Protein AF-A0A365NNE7-F1 (afdb_monomer_lite)

Radius of gyration: 23.98 Å; chains: 1; bounding box: 57×59×59 Å

Sequence (165 aa):
MRVREDKRQLPFGGIQVIVTGDFCQLAPVKPFQFCYVCGAPTKCNKSDGLHTCIKSREHGTWADEDKWAFRSNAWVEANFACFNLTDIHRQNDPTFIKILQKCRLGIPFTENDIDLLMNHDCEVENAPQLLCTREEVDPINHAKFQEITEYEPKRYTVLDGFKWN

Secondary structure (DSSP, 8-state):
--PPP-GGGSGGGG--------TTSPPPSSTTSB-TTT-PBEEE-TTT--EEESS-TTS--B-GGGGSGGGSHHHHHHTPPP-------S---HHHHHHHHHHHHTPPPPHHHHHHHHSS----TTPPP--S-HHHHHHHHHHHHHH--SS--------------

InterPro domains:
  IPR027417 P-loop containing nucleoside triphosphate hydrolase [SSF52540] (9-152)
  IPR051055 PIF1 DNA helicase [PTHR47642] (3-150)

pLDDT: mean 90.07, std 8.8, range [40.06, 97.56]

Organism: Gibberella intermedia (NCBI:txid948311)

Foldseek 3Di:
DDDPPQQVPAQVSPDDDDDDDAPLDDFDDPAQCAFPPPRAGWDADPVQRWTAHPPDNVTDTDHPVCRDPCNDPSNVRSVDDDDDDDDDDPDDDPLVVVLVVCSSVVNDDDPVSVCCVPPDDDDCVVNDDDDDDPVVVVVVVVVVVVVPPVDDDDDDDDDPDDDDD

Structure (mmCIF, N/CA/C/O backbone):
data_AF-A0A365NNE7-F1
#
_entry.id   AF-A0A365NNE7-F1
#
loop_
_atom_site.group_PDB
_atom_site.id
_atom_site.type_symbol
_atom_site.label_atom_id
_atom_site.label_alt_id
_atom_site.label_comp_id
_atom_site.label_asym_id
_atom_site.label_entity_id
_atom_site.label_seq_id
_atom_site.pdbx_PDB_ins_code
_atom_site.Cartn_x
_atom_site.Cartn_y
_atom_site.Cartn_z
_atom_site.occupancy
_atom_site.B_iso_or_equiv
_atom_site.auth_seq_id
_atom_site.auth_comp_id
_atom_site.auth_asym_id
_atom_site.auth_atom_id
_atom_site.pdbx_PDB_model_num
ATOM 1 N N . MET A 1 1 ? 11.852 -40.094 -22.225 1.00 40.06 1 MET A N 1
ATOM 2 C CA . MET A 1 1 ? 12.531 -39.004 -21.491 1.00 40.06 1 MET A CA 1
ATOM 3 C C . MET A 1 1 ? 11.894 -37.692 -21.938 1.00 40.06 1 MET A C 1
ATOM 5 O O . MET A 1 1 ? 12.115 -37.294 -23.071 1.00 40.06 1 MET A O 1
ATOM 9 N N . ARG A 1 2 ? 10.993 -37.089 -21.146 1.00 47.25 2 ARG A N 1
ATOM 10 C CA . ARG A 1 2 ? 10.421 -35.775 -21.493 1.00 47.25 2 ARG A CA 1
ATOM 11 C C . ARG A 1 2 ? 11.473 -34.722 -21.156 1.00 47.25 2 ARG A C 1
ATOM 13 O O . ARG A 1 2 ? 11.741 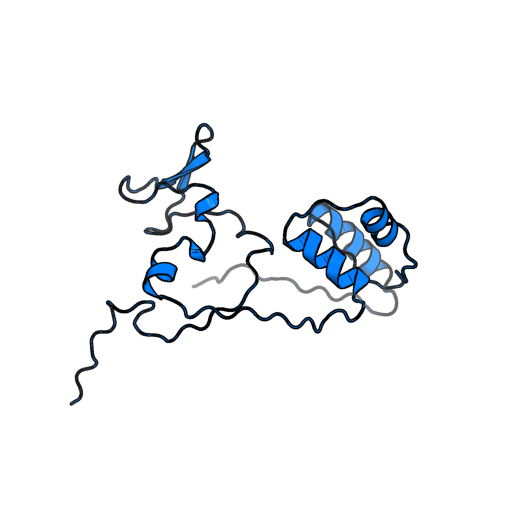-34.494 -19.979 1.00 47.25 2 ARG A O 1
ATOM 20 N N . VAL A 1 3 ? 12.102 -34.148 -22.177 1.00 53.56 3 VAL A N 1
ATOM 21 C CA . VAL A 1 3 ? 12.914 -32.936 -22.024 1.00 53.56 3 VAL A CA 1
ATOM 22 C C . VAL A 1 3 ? 11.985 -31.878 -21.429 1.00 53.56 3 VAL A C 1
ATOM 24 O O . VAL A 1 3 ? 10.912 -31.635 -21.977 1.00 53.56 3 VAL A O 1
ATOM 27 N N . ARG A 1 4 ? 12.323 -31.334 -20.254 1.00 59.62 4 ARG A N 1
ATOM 28 C CA . ARG A 1 4 ? 11.569 -30.215 -19.676 1.00 59.62 4 ARG A CA 1
ATOM 29 C C . ARG A 1 4 ? 11.655 -29.060 -20.671 1.00 59.62 4 ARG A C 1
ATOM 31 O O . ARG A 1 4 ? 12.763 -28.650 -21.003 1.00 59.62 4 ARG A O 1
ATOM 38 N N . GLU A 1 5 ? 10.513 -28.577 -21.150 1.00 67.81 5 GLU A N 1
ATOM 39 C CA . GLU A 1 5 ? 10.461 -27.353 -21.951 1.00 67.81 5 GLU A CA 1
ATOM 40 C C . GLU A 1 5 ? 11.151 -26.220 -21.188 1.00 67.81 5 GLU A C 1
ATOM 42 O O . GLU A 1 5 ? 10.931 -26.043 -19.984 1.00 67.81 5 GLU A O 1
ATOM 47 N N . ASP A 1 6 ? 12.020 -25.483 -21.878 1.00 77.62 6 ASP A N 1
ATOM 48 C CA . ASP A 1 6 ? 12.730 -24.353 -21.297 1.00 77.62 6 ASP A CA 1
ATOM 49 C C . ASP A 1 6 ? 11.763 -23.179 -21.119 1.00 77.62 6 ASP A C 1
ATOM 51 O O . ASP A 1 6 ? 11.470 -22.432 -22.049 1.00 77.62 6 ASP A O 1
ATOM 55 N N . LYS A 1 7 ? 11.243 -23.038 -19.901 1.00 83.00 7 LYS A N 1
ATOM 56 C CA . LYS A 1 7 ? 10.297 -21.981 -19.532 1.00 83.00 7 LYS A CA 1
ATOM 57 C C . LYS A 1 7 ? 10.978 -20.691 -19.076 1.00 83.00 7 LYS A C 1
ATOM 59 O O . LYS A 1 7 ? 10.288 -19.796 -18.603 1.00 83.00 7 LYS A O 1
ATOM 64 N N . ARG A 1 8 ? 12.308 -20.560 -19.213 1.00 80.69 8 ARG A N 1
ATOM 65 C CA . ARG A 1 8 ? 13.048 -19.357 -18.778 1.00 80.69 8 ARG A CA 1
ATOM 66 C C . ARG A 1 8 ? 12.592 -18.073 -19.469 1.00 80.69 8 ARG A C 1
ATOM 68 O O . ARG A 1 8 ? 12.754 -17.008 -18.894 1.00 80.69 8 ARG A O 1
ATOM 75 N N . GLN A 1 9 ? 12.037 -18.190 -20.673 1.00 85.06 9 GLN A N 1
ATOM 76 C CA . GLN A 1 9 ? 11.515 -17.060 -21.448 1.00 85.06 9 GLN A CA 1
ATOM 77 C C . GLN A 1 9 ? 10.052 -16.727 -21.125 1.00 85.06 9 GLN A C 1
ATOM 79 O O . GLN A 1 9 ? 9.533 -15.729 -21.609 1.00 85.06 9 GLN A O 1
ATOM 84 N N . LEU A 1 10 ? 9.363 -17.571 -20.349 1.00 88.94 10 LEU A N 1
ATOM 85 C CA . LEU A 1 10 ? 7.998 -17.288 -19.921 1.00 88.94 10 LEU A CA 1
ATOM 86 C C . LEU A 1 10 ? 8.022 -16.347 -18.708 1.00 88.94 10 LEU A C 1
ATOM 88 O O . LEU A 1 10 ? 8.914 -16.481 -17.860 1.00 88.94 10 LEU A O 1
ATOM 92 N N . PRO A 1 11 ? 7.022 -15.458 -18.563 1.00 88.94 11 PRO A N 1
ATOM 93 C CA . PRO A 1 11 ? 6.899 -14.612 -17.382 1.00 88.94 11 PRO A CA 1
ATOM 94 C C . PRO A 1 11 ? 6.912 -15.477 -16.117 1.00 88.94 11 PRO A C 1
ATOM 96 O O . PRO A 1 11 ? 6.324 -16.563 -16.077 1.00 88.94 11 PRO A O 1
ATOM 99 N N . PHE A 1 12 ? 7.647 -15.022 -15.100 1.00 91.00 12 PHE A N 1
ATOM 100 C CA . PHE A 1 12 ? 7.851 -15.752 -13.841 1.00 91.00 12 PHE A CA 1
ATOM 101 C C . PHE A 1 12 ? 8.344 -17.205 -14.021 1.00 91.00 12 PHE A C 1
ATOM 103 O O . PHE A 1 12 ? 8.039 -18.077 -13.209 1.00 91.00 12 PHE A O 1
ATOM 110 N N . GLY A 1 13 ? 9.081 -17.507 -15.097 1.00 91.75 13 GLY A N 1
ATOM 111 C CA . GLY A 1 13 ? 9.572 -18.860 -15.379 1.00 91.75 13 GLY A CA 1
ATOM 112 C C . GLY A 1 13 ? 8.458 -19.870 -15.682 1.00 91.75 13 GLY A C 1
ATOM 113 O O . GLY A 1 13 ? 8.641 -21.075 -15.491 1.00 91.75 13 GLY A O 1
ATOM 114 N N . GLY A 1 14 ? 7.287 -19.391 -16.112 1.00 90.31 14 GLY A N 1
ATOM 115 C CA . GLY A 1 14 ? 6.112 -20.213 -16.395 1.00 90.31 14 GLY A CA 1
ATOM 116 C C . GLY A 1 14 ? 5.332 -20.650 -15.153 1.00 90.31 14 GLY A C 1
ATOM 117 O O . GLY A 1 14 ? 4.542 -21.593 -15.241 1.00 90.31 14 GLY A O 1
ATOM 118 N N . ILE A 1 15 ? 5.560 -20.001 -14.007 1.00 92.81 15 ILE A N 1
ATOM 119 C CA . ILE A 1 15 ? 4.740 -20.162 -12.804 1.00 92.81 15 ILE A CA 1
ATOM 120 C C . ILE A 1 15 ? 3.418 -19.421 -13.011 1.00 92.81 15 ILE A C 1
ATOM 122 O O . ILE A 1 15 ? 3.399 -18.276 -13.457 1.00 92.81 15 ILE A O 1
ATOM 126 N N . GLN A 1 16 ? 2.306 -20.063 -12.657 1.00 94.06 16 GLN A N 1
ATOM 127 C CA . GLN A 1 16 ? 1.021 -19.379 -12.598 1.00 94.06 16 GLN A CA 1
ATOM 128 C C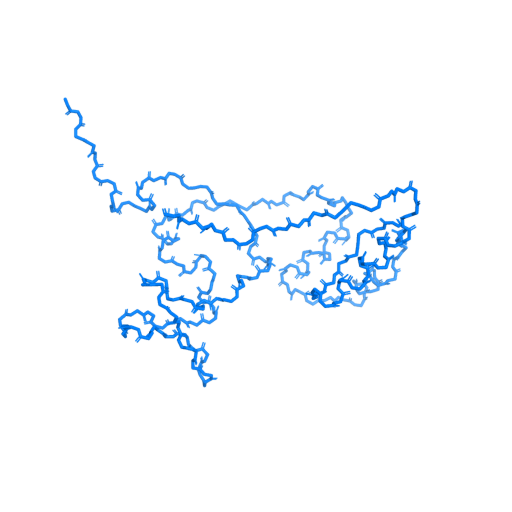 . GLN A 1 16 ? 1.008 -18.436 -11.393 1.00 94.06 16 GLN A C 1
ATOM 130 O O . GLN A 1 16 ? 1.146 -18.876 -10.252 1.00 94.06 16 GLN A O 1
ATOM 135 N N . VAL A 1 17 ? 0.821 -17.146 -11.655 1.00 95.69 17 VAL A N 1
ATOM 136 C CA . VAL A 1 17 ? 0.774 -16.108 -10.624 1.00 95.69 17 VAL A CA 1
ATOM 137 C C . VAL A 1 17 ? -0.652 -15.586 -10.502 1.00 95.69 17 VAL A C 1
ATOM 139 O O . VAL A 1 17 ? -1.276 -15.227 -11.497 1.00 95.69 17 VAL A O 1
ATOM 142 N N . ILE A 1 18 ? -1.156 -15.533 -9.269 1.00 96.69 18 ILE A N 1
ATOM 143 C CA . ILE A 1 18 ? -2.413 -14.868 -8.919 1.00 96.69 18 ILE A CA 1
ATOM 144 C C . ILE A 1 18 ? -2.045 -13.678 -8.040 1.00 96.69 18 ILE A C 1
ATOM 146 O O . ILE A 1 18 ? -1.440 -13.855 -6.983 1.00 96.69 18 ILE A O 1
ATOM 150 N N . VAL A 1 19 ? -2.391 -12.473 -8.488 1.00 96.25 19 VAL A N 1
ATOM 151 C CA . VAL A 1 19 ? -2.130 -11.237 -7.746 1.00 96.25 19 VAL A CA 1
ATOM 152 C C . VAL A 1 19 ? -3.437 -10.702 -7.183 1.00 96.25 19 VAL A C 1
ATOM 154 O O . VAL A 1 19 ? -4.434 -10.609 -7.894 1.00 96.25 19 VAL A O 1
ATOM 157 N N . THR A 1 20 ? -3.424 -10.325 -5.907 1.00 96.69 20 THR A N 1
ATOM 158 C CA . THR A 1 20 ? -4.567 -9.715 -5.221 1.00 96.69 20 THR A CA 1
ATOM 159 C C . THR A 1 20 ? -4.105 -8.467 -4.487 1.00 96.69 20 THR A C 1
ATOM 161 O O . THR A 1 20 ? -3.062 -8.497 -3.835 1.00 96.69 20 THR A O 1
ATOM 164 N N . GLY A 1 21 ? -4.883 -7.392 -4.539 1.00 94.62 21 GLY A N 1
ATOM 165 C CA . GLY A 1 21 ? -4.566 -6.168 -3.815 1.00 94.62 21 GLY A CA 1
ATOM 166 C C . GLY A 1 21 ? -5.446 -5.000 -4.236 1.00 94.62 21 GLY A C 1
ATOM 167 O O . GLY A 1 21 ? -6.333 -5.146 -5.074 1.00 94.62 21 GLY A O 1
ATOM 168 N N . ASP A 1 22 ? -5.172 -3.839 -3.650 1.00 94.06 22 ASP A N 1
ATOM 169 C CA . ASP A 1 22 ? -5.830 -2.577 -3.971 1.00 94.06 22 ASP A CA 1
ATOM 170 C C . ASP A 1 22 ? -4.771 -1.479 -4.104 1.00 94.06 22 ASP A C 1
ATOM 172 O O . ASP A 1 22 ? -4.134 -1.086 -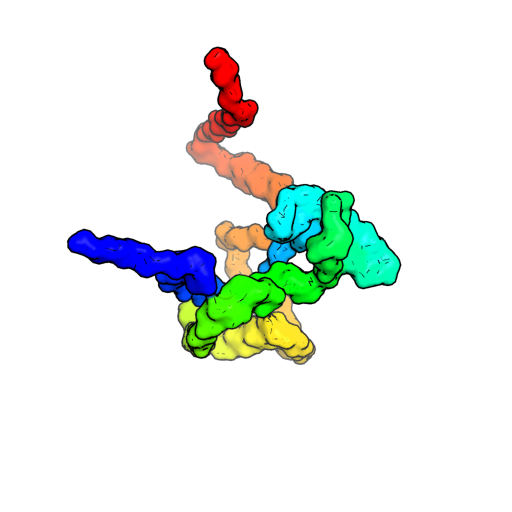3.127 1.00 94.06 22 ASP A O 1
ATOM 176 N N . PHE A 1 23 ? -4.568 -0.996 -5.329 1.00 93.12 23 PHE A N 1
ATOM 177 C CA . PHE A 1 23 ? -3.566 0.028 -5.630 1.00 93.12 23 PHE A CA 1
ATOM 178 C C . PHE A 1 23 ? -3.962 1.435 -5.160 1.00 93.12 23 PHE A C 1
ATOM 180 O O . PHE A 1 23 ? -3.140 2.342 -5.232 1.00 93.12 23 PHE A O 1
ATOM 187 N N . CYS A 1 24 ? -5.180 1.618 -4.637 1.00 92.75 24 CYS A N 1
ATOM 188 C CA . CYS A 1 24 ? -5.574 2.839 -3.929 1.00 92.75 24 CYS A CA 1
ATOM 189 C C . CYS A 1 24 ? -5.059 2.882 -2.477 1.00 92.75 24 CYS A C 1
ATOM 191 O O . CYS A 1 24 ? -5.329 3.844 -1.761 1.00 92.75 24 CYS A O 1
ATOM 193 N N . GLN A 1 25 ? -4.360 1.840 -2.017 1.00 92.88 25 GLN A N 1
ATOM 194 C CA . GLN A 1 25 ? -3.725 1.809 -0.700 1.00 92.88 25 GLN A CA 1
ATOM 195 C C . GLN A 1 25 ? -2.312 2.418 -0.737 1.00 92.88 25 GLN A C 1
ATOM 197 O O . GLN A 1 25 ? -1.902 3.057 -1.706 1.00 92.88 25 GLN A O 1
ATOM 202 N N . LEU A 1 26 ? -1.565 2.257 0.360 1.00 93.81 26 LEU A N 1
ATOM 203 C CA . LEU A 1 26 ? -0.237 2.840 0.526 1.00 93.81 26 LEU A CA 1
ATOM 204 C C . LEU A 1 26 ? 0.731 2.386 -0.574 1.00 93.81 26 LEU A C 1
ATOM 206 O O . LEU A 1 26 ? 0.841 1.202 -0.897 1.00 93.81 26 LEU A O 1
ATOM 210 N N . ALA A 1 27 ? 1.474 3.354 -1.107 1.00 93.38 27 ALA A N 1
ATOM 211 C CA . ALA A 1 27 ? 2.530 3.105 -2.073 1.00 93.38 27 ALA A CA 1
ATOM 212 C C . ALA A 1 27 ? 3.696 2.305 -1.453 1.00 93.38 27 ALA A C 1
ATOM 214 O O . ALA A 1 27 ? 3.891 2.326 -0.233 1.00 93.38 27 ALA A O 1
ATOM 215 N N . PRO A 1 28 ? 4.530 1.651 -2.283 1.00 91.81 28 PRO A N 1
ATOM 216 C CA . PRO A 1 28 ? 5.754 1.008 -1.816 1.00 91.81 28 PRO A CA 1
ATOM 217 C C . PRO A 1 28 ? 6.663 1.969 -1.039 1.00 91.81 28 PRO A C 1
ATOM 219 O O . PRO A 1 28 ? 6.880 3.114 -1.439 1.00 91.81 28 PRO A O 1
ATOM 222 N N . VAL A 1 29 ? 7.229 1.487 0.068 1.00 91.19 29 VAL A N 1
ATOM 223 C CA . VAL A 1 29 ? 8.117 2.275 0.933 1.00 91.19 29 VAL A CA 1
ATOM 224 C C . VAL A 1 29 ? 9.515 2.356 0.316 1.00 91.19 29 VAL A C 1
ATOM 226 O O . VAL A 1 29 ? 10.091 1.331 -0.040 1.00 91.19 29 VAL A O 1
ATOM 229 N N . LYS A 1 30 ? 10.082 3.570 0.248 1.00 87.12 30 LYS A N 1
ATOM 230 C CA . LYS A 1 30 ? 11.431 3.854 -0.291 1.00 87.12 30 LYS A CA 1
ATOM 231 C C . LYS A 1 30 ? 11.643 3.271 -1.702 1.00 87.12 30 LYS A C 1
ATOM 233 O O . LYS A 1 30 ? 12.556 2.461 -1.907 1.00 87.12 30 LYS A O 1
ATOM 238 N N . PRO A 1 31 ? 10.814 3.673 -2.681 1.00 86.00 31 PRO A N 1
ATOM 239 C CA . PRO A 1 31 ? 10.941 3.163 -4.034 1.00 86.00 31 PRO A CA 1
ATOM 240 C C . PRO A 1 31 ? 12.316 3.510 -4.608 1.00 86.00 31 PRO A C 1
ATOM 242 O O . PRO A 1 31 ? 12.890 4.561 -4.321 1.00 86.00 31 PRO A O 1
ATOM 245 N N . PHE A 1 32 ? 12.868 2.571 -5.374 1.00 90.69 32 PHE A N 1
ATOM 246 C CA . PHE A 1 32 ? 14.178 2.681 -6.013 1.00 90.69 32 PHE A CA 1
ATOM 247 C C . PHE A 1 32 ? 15.343 3.004 -5.074 1.00 90.69 32 PHE A C 1
ATOM 249 O O . PHE A 1 32 ? 16.367 3.463 -5.559 1.00 90.69 32 PHE A O 1
ATOM 256 N N . GLN A 1 33 ? 15.278 2.748 -3.760 1.00 91.12 33 GLN A N 1
ATOM 257 C CA . GLN A 1 33 ? 16.480 2.845 -2.910 1.00 91.12 33 GLN A CA 1
ATOM 258 C C . GLN A 1 33 ? 17.634 1.995 -3.481 1.00 91.12 33 GLN A C 1
ATOM 260 O O . GLN A 1 33 ? 18.805 2.379 -3.414 1.00 91.12 33 GLN A O 1
ATOM 265 N N . PHE A 1 34 ? 17.279 0.875 -4.112 1.00 92.06 34 PHE A N 1
ATOM 266 C CA . PHE A 1 34 ? 18.175 -0.014 -4.836 1.00 92.06 34 PHE A CA 1
ATOM 267 C C . PHE A 1 34 ? 17.707 -0.195 -6.283 1.00 92.06 34 PHE A C 1
ATOM 269 O O . PHE A 1 34 ? 16.515 -0.171 -6.582 1.00 92.06 34 PHE A O 1
ATOM 276 N N . CYS A 1 35 ? 18.670 -0.372 -7.181 1.00 91.00 35 CYS A N 1
ATOM 277 C CA . CYS A 1 35 ? 18.470 -0.640 -8.596 1.00 91.00 35 CYS A CA 1
ATOM 278 C C . CYS A 1 35 ? 17.806 -2.007 -8.785 1.00 91.00 35 CYS A C 1
ATOM 280 O O . CYS A 1 35 ? 18.325 -3.009 -8.294 1.00 91.00 35 CYS A O 1
ATOM 282 N N . TYR A 1 36 ? 16.727 -2.065 -9.566 1.00 85.38 36 TYR A N 1
ATOM 283 C CA . TYR A 1 36 ? 16.010 -3.317 -9.828 1.00 85.38 36 TYR A CA 1
ATOM 284 C C . TYR A 1 36 ? 16.813 -4.360 -10.600 1.00 85.38 36 TYR A C 1
ATOM 286 O O . TYR A 1 36 ? 16.546 -5.549 -10.470 1.00 85.38 36 TYR A O 1
ATOM 294 N N . VAL A 1 37 ? 17.790 -3.930 -11.400 1.00 88.94 37 VAL A N 1
ATOM 295 C CA . VAL A 1 37 ? 18.558 -4.841 -12.258 1.00 88.94 37 VAL A CA 1
ATOM 296 C C . VAL A 1 37 ? 19.733 -5.461 -11.505 1.00 88.94 37 VAL A C 1
ATOM 298 O O . VAL A 1 37 ? 19.981 -6.655 -11.617 1.00 88.94 37 VAL A O 1
ATOM 301 N N . CYS A 1 38 ? 20.474 -4.663 -10.729 1.00 92.12 38 CYS A N 1
ATOM 302 C CA . CYS A 1 38 ? 21.735 -5.109 -10.121 1.00 92.12 38 CYS A CA 1
ATOM 303 C C . CYS A 1 38 ? 21.799 -5.003 -8.592 1.00 92.12 38 CYS A C 1
ATOM 305 O O . CYS A 1 38 ? 22.846 -5.297 -8.015 1.00 92.12 38 CYS A O 1
ATOM 307 N N . GLY A 1 39 ? 20.741 -4.523 -7.933 1.00 91.62 39 GLY A N 1
ATOM 308 C CA . GLY A 1 39 ? 20.673 -4.374 -6.475 1.00 91.62 39 GLY A CA 1
ATOM 309 C C . GLY A 1 39 ? 21.581 -3.289 -5.882 1.00 91.62 39 GLY A C 1
ATOM 310 O O . GLY A 1 39 ? 21.588 -3.089 -4.671 1.00 91.62 39 GLY A O 1
ATOM 311 N N . ALA A 1 40 ? 22.356 -2.569 -6.699 1.00 93.50 40 ALA A N 1
ATOM 312 C CA . ALA A 1 40 ? 23.192 -1.473 -6.213 1.00 93.50 40 ALA A CA 1
ATOM 313 C C . ALA A 1 40 ? 22.333 -0.283 -5.750 1.00 93.50 40 ALA A C 1
ATOM 315 O O . ALA A 1 40 ? 21.279 -0.052 -6.344 1.00 93.50 40 ALA A O 1
ATOM 316 N N . PRO A 1 41 ? 22.779 0.515 -4.763 1.00 94.31 41 PRO A N 1
ATOM 317 C CA . PRO A 1 41 ? 22.089 1.747 -4.389 1.00 94.31 41 PRO A CA 1
ATOM 318 C C . PRO A 1 41 ? 21.866 2.658 -5.601 1.00 94.31 41 PRO A C 1
ATOM 320 O O . PRO A 1 41 ? 22.724 2.737 -6.486 1.00 94.31 41 PRO A O 1
ATOM 323 N N . THR A 1 42 ? 20.727 3.342 -5.658 1.00 93.31 42 THR A N 1
ATOM 324 C CA . THR A 1 42 ? 20.498 4.369 -6.686 1.00 93.31 42 THR A CA 1
ATOM 325 C C . THR A 1 42 ? 20.874 5.752 -6.174 1.00 93.31 42 THR A C 1
ATOM 327 O O . THR A 1 42 ? 20.985 5.994 -4.970 1.00 93.31 42 THR A O 1
ATOM 330 N N . LYS A 1 43 ? 21.066 6.681 -7.109 1.00 93.56 43 LYS A N 1
ATOM 331 C CA . LYS A 1 43 ? 21.185 8.107 -6.829 1.00 93.56 43 LYS A CA 1
ATOM 332 C C . LYS A 1 43 ? 19.917 8.814 -7.298 1.00 93.56 43 LYS A C 1
ATOM 334 O O . LYS A 1 43 ? 19.583 8.734 -8.479 1.00 93.56 43 LYS A O 1
ATOM 339 N N . CYS A 1 44 ? 19.261 9.523 -6.383 1.00 91.56 44 CYS A N 1
ATOM 340 C CA . CYS A 1 44 ? 18.159 10.430 -6.696 1.00 91.56 44 CYS A CA 1
ATOM 341 C C . CYS A 1 44 ? 18.720 11.786 -7.144 1.00 91.56 44 CYS A C 1
ATOM 343 O O . CYS A 1 44 ? 19.555 12.379 -6.448 1.00 91.56 44 CYS A O 1
ATOM 345 N N . ASN A 1 45 ? 18.272 12.272 -8.296 1.00 90.88 45 ASN A N 1
ATOM 346 C CA . ASN A 1 45 ? 18.500 13.637 -8.727 1.00 90.88 45 ASN A CA 1
ATOM 347 C C . ASN A 1 45 ? 17.317 14.510 -8.282 1.00 90.88 45 ASN A C 1
ATOM 349 O O . ASN A 1 45 ? 16.178 14.309 -8.682 1.00 90.88 45 ASN A O 1
ATOM 353 N N . LYS A 1 46 ? 17.585 15.493 -7.416 1.00 87.81 46 LYS A N 1
ATOM 354 C CA . LYS A 1 46 ? 16.535 16.340 -6.832 1.00 87.81 46 LYS A CA 1
ATOM 355 C C . LYS A 1 46 ? 15.909 17.312 -7.834 1.00 87.81 46 LYS A C 1
ATOM 357 O O . LYS A 1 46 ? 14.837 17.828 -7.550 1.00 87.81 46 LYS A O 1
ATOM 362 N N . SER A 1 47 ? 16.579 17.606 -8.951 1.00 89.56 47 SER A N 1
ATOM 363 C CA . SER A 1 47 ? 16.073 18.573 -9.932 1.00 89.56 47 SER A CA 1
ATOM 364 C C . SER A 1 47 ? 14.939 18.012 -10.787 1.00 89.56 47 SER A C 1
ATOM 366 O O . SER A 1 47 ? 14.039 18.752 -11.160 1.00 89.56 47 SER A O 1
ATOM 368 N N . ASP A 1 48 ? 15.004 16.723 -11.115 1.00 90.25 48 ASP A N 1
ATOM 369 C CA . ASP A 1 48 ? 14.052 16.026 -11.988 1.00 90.25 48 ASP A CA 1
ATOM 370 C C . ASP A 1 48 ? 13.289 14.903 -11.257 1.00 90.25 48 ASP A C 1
ATOM 372 O O . ASP A 1 48 ? 12.343 14.349 -11.807 1.00 90.25 48 ASP A O 1
ATOM 376 N N . GLY A 1 49 ? 13.671 14.572 -10.018 1.00 89.44 49 GLY A N 1
ATOM 377 C CA . GLY A 1 49 ? 13.068 13.495 -9.232 1.00 89.44 49 GLY A CA 1
ATOM 378 C C . GLY A 1 49 ? 13.467 12.091 -9.693 1.00 89.44 49 GLY A C 1
ATOM 379 O O . GLY A 1 49 ? 12.873 11.115 -9.237 1.00 89.44 49 GLY A O 1
ATOM 380 N N . LEU A 1 50 ? 14.455 11.960 -10.585 1.00 92.81 50 LEU A N 1
ATOM 381 C CA . LEU A 1 50 ? 14.810 10.682 -11.193 1.00 92.81 50 LEU A CA 1
ATOM 382 C C . LEU A 1 50 ? 15.811 9.893 -10.350 1.00 92.81 50 LEU A C 1
ATOM 384 O O . LEU A 1 50 ? 16.811 10.412 -9.845 1.00 92.81 50 LEU A O 1
ATOM 388 N N . HIS A 1 51 ? 15.577 8.589 -10.263 1.00 92.94 51 HIS A N 1
ATOM 389 C CA . HIS A 1 51 ? 16.476 7.619 -9.661 1.00 92.94 51 HIS A CA 1
ATOM 390 C C . HIS A 1 51 ? 17.314 6.935 -10.736 1.00 92.94 51 HIS A C 1
ATOM 392 O O . HIS A 1 51 ? 16.796 6.394 -11.713 1.00 92.94 51 HIS A O 1
ATOM 398 N N . THR A 1 52 ? 18.630 6.932 -10.541 1.00 93.94 52 THR A N 1
ATOM 399 C CA . THR A 1 52 ? 19.597 6.407 -11.514 1.00 93.94 52 THR A CA 1
ATOM 400 C C . THR A 1 52 ? 20.510 5.373 -10.875 1.00 93.94 52 THR A C 1
ATOM 402 O O . THR A 1 52 ? 20.901 5.491 -9.710 1.00 93.94 52 THR A O 1
ATOM 405 N N . CYS A 1 53 ? 20.854 4.322 -11.617 1.00 94.50 53 CYS A N 1
ATOM 406 C CA . CYS A 1 53 ? 21.783 3.319 -11.118 1.00 94.50 53 CYS A CA 1
ATOM 407 C C . CYS A 1 53 ? 23.220 3.861 -11.116 1.00 94.50 53 CYS A C 1
ATOM 409 O O . CYS A 1 53 ? 23.703 4.389 -12.114 1.00 94.50 53 CYS A O 1
ATOM 411 N N . ILE A 1 54 ? 23.941 3.663 -10.009 1.00 92.69 54 ILE A N 1
ATOM 412 C CA . ILE A 1 54 ? 25.344 4.095 -9.899 1.00 92.69 54 ILE A CA 1
ATOM 413 C C . ILE A 1 54 ? 26.325 3.186 -10.653 1.00 92.69 54 ILE A C 1
ATOM 415 O O . ILE A 1 54 ? 27.439 3.607 -10.947 1.00 92.69 54 ILE A O 1
ATOM 419 N N . LYS A 1 55 ? 25.944 1.927 -10.924 1.00 92.00 55 LYS A N 1
ATOM 420 C CA . LYS A 1 55 ? 26.830 0.923 -11.541 1.00 92.00 55 LYS A CA 1
ATOM 421 C C . LYS A 1 55 ? 26.755 0.890 -13.064 1.00 92.00 55 LYS A C 1
ATOM 423 O O . LYS A 1 55 ? 27.742 0.538 -13.694 1.00 92.00 55 LYS A O 1
ATOM 428 N N . SER A 1 56 ? 25.600 1.201 -13.647 1.00 90.75 56 SER A N 1
ATOM 429 C CA . SER A 1 56 ? 25.408 1.174 -15.097 1.00 90.75 56 SER A CA 1
ATOM 430 C C . SER A 1 56 ? 24.408 2.240 -15.514 1.00 90.75 56 SER A C 1
ATOM 432 O O . SER A 1 56 ? 23.345 2.352 -14.909 1.00 90.75 56 SER A O 1
ATOM 434 N N . ARG A 1 57 ? 24.738 2.986 -16.572 1.00 87.31 57 ARG A N 1
ATOM 435 C CA . ARG A 1 57 ? 23.821 3.944 -17.210 1.00 87.31 57 ARG A CA 1
ATOM 436 C C . ARG A 1 57 ? 22.762 3.266 -18.078 1.00 87.31 57 ARG A C 1
ATOM 438 O O . ARG A 1 57 ? 21.823 3.926 -18.491 1.00 87.31 57 ARG A O 1
ATOM 445 N N . GLU A 1 58 ? 22.918 1.972 -18.341 1.00 88.88 58 GLU A N 1
ATOM 446 C CA . GLU A 1 58 ? 21.933 1.164 -19.065 1.00 88.88 58 GLU A CA 1
ATOM 447 C C . GLU A 1 58 ? 20.800 0.685 -18.139 1.00 88.88 58 GLU A C 1
ATOM 449 O O . GLU A 1 58 ? 19.797 0.153 -18.604 1.00 88.88 58 GLU A O 1
ATOM 454 N N . HIS A 1 59 ? 20.945 0.862 -16.819 1.00 89.19 59 HIS A N 1
ATOM 455 C CA . HIS A 1 59 ? 19.904 0.560 -15.839 1.00 89.19 59 HIS A CA 1
ATOM 456 C C . HIS A 1 59 ? 19.165 1.834 -15.418 1.00 89.19 59 HIS A C 1
ATOM 458 O O . HIS A 1 59 ? 19.789 2.780 -14.926 1.00 89.19 59 HIS A O 1
ATOM 464 N N . GLY A 1 60 ? 17.833 1.815 -15.484 1.00 75.69 60 GLY A N 1
ATOM 465 C CA . GLY A 1 60 ? 17.034 3.012 -15.194 1.00 75.69 60 GLY A CA 1
ATOM 466 C C . GLY A 1 60 ? 17.284 4.109 -16.238 1.00 75.69 60 GLY A C 1
ATOM 467 O O . GLY A 1 60 ? 18.055 3.927 -17.170 1.00 75.69 60 GLY A O 1
ATOM 468 N N . THR A 1 61 ? 16.661 5.277 -16.168 1.00 91.00 61 THR A N 1
ATOM 469 C CA . THR A 1 61 ? 16.185 6.005 -14.984 1.00 91.00 61 THR A CA 1
ATOM 470 C C . THR A 1 61 ? 14.741 5.700 -14.587 1.00 91.00 61 THR A C 1
ATOM 472 O O . THR A 1 61 ? 13.935 5.391 -15.456 1.00 91.00 61 THR A O 1
ATOM 475 N N . TRP A 1 62 ? 14.404 5.851 -13.304 1.00 92.62 62 TRP A N 1
ATOM 476 C CA . TRP A 1 62 ? 13.040 5.656 -12.793 1.00 92.62 62 TRP A CA 1
ATOM 477 C C . TRP A 1 62 ? 12.498 6.918 -12.124 1.00 92.62 62 TRP A C 1
ATOM 479 O O . TRP A 1 62 ? 13.207 7.539 -11.328 1.00 92.62 62 TRP A O 1
ATOM 489 N N . ALA A 1 63 ? 11.251 7.271 -12.417 1.00 92.88 63 ALA A N 1
ATOM 490 C CA . ALA A 1 63 ? 10.516 8.330 -11.731 1.00 92.88 63 ALA A CA 1
ATOM 491 C C . ALA A 1 63 ? 9.662 7.753 -10.589 1.00 92.88 63 ALA A C 1
ATOM 493 O O . ALA A 1 63 ? 9.401 6.553 -10.543 1.00 92.88 63 ALA A O 1
ATOM 494 N N . ASP A 1 64 ? 9.179 8.600 -9.672 1.00 90.56 64 ASP A N 1
ATOM 495 C CA . ASP A 1 64 ? 8.311 8.160 -8.563 1.00 90.56 64 ASP A CA 1
ATOM 496 C C . ASP A 1 64 ? 7.053 7.415 -9.050 1.00 90.56 64 ASP A C 1
ATOM 498 O O . ASP A 1 64 ? 6.607 6.463 -8.412 1.00 90.56 64 ASP A O 1
ATOM 502 N N . GLU A 1 65 ? 6.516 7.783 -10.214 1.00 91.88 65 GLU A N 1
ATOM 503 C CA . GLU A 1 65 ? 5.378 7.099 -10.838 1.00 91.88 65 GLU A CA 1
ATOM 504 C C . GLU A 1 65 ? 5.668 5.647 -11.242 1.00 91.88 65 GLU A C 1
ATOM 506 O O . GLU A 1 65 ? 4.739 4.847 -11.330 1.00 91.88 65 GLU A O 1
ATOM 511 N N . ASP A 1 66 ? 6.933 5.264 -11.428 1.00 92.75 66 ASP A N 1
ATOM 512 C CA . ASP A 1 66 ? 7.313 3.905 -11.825 1.00 92.75 66 ASP A CA 1
ATOM 513 C C . ASP A 1 66 ? 7.352 2.932 -10.637 1.00 92.75 66 ASP A C 1
ATOM 515 O O . ASP A 1 66 ? 7.632 1.747 -10.813 1.00 92.75 66 ASP A O 1
ATOM 519 N N . LYS A 1 67 ? 7.093 3.409 -9.408 1.00 91.94 67 LYS A N 1
ATOM 520 C CA . LYS A 1 67 ? 7.226 2.594 -8.188 1.00 91.94 67 LYS A CA 1
ATOM 521 C C . LYS A 1 67 ? 6.216 1.460 -8.107 1.00 91.94 67 LYS A C 1
ATOM 523 O O . LYS A 1 67 ? 6.400 0.516 -7.341 1.00 91.94 67 LYS A O 1
ATOM 528 N N . TRP A 1 68 ? 5.115 1.589 -8.835 1.00 94.62 68 TRP A N 1
ATOM 529 C CA . TRP A 1 68 ? 4.001 0.663 -8.767 1.00 94.62 68 TRP A CA 1
ATOM 530 C C . TRP A 1 68 ? 4.314 -0.650 -9.482 1.00 94.62 68 TRP A C 1
ATOM 532 O O . TRP A 1 68 ? 4.888 -0.662 -10.566 1.00 94.62 68 TRP A O 1
ATOM 542 N N . ALA A 1 69 ? 3.859 -1.773 -8.920 1.00 93.62 69 ALA A N 1
ATOM 543 C CA . ALA A 1 69 ? 4.101 -3.097 -9.501 1.00 93.62 69 ALA A CA 1
ATOM 544 C C . ALA A 1 69 ? 3.608 -3.207 -10.958 1.00 93.62 69 ALA A C 1
ATOM 546 O O . ALA A 1 69 ? 4.292 -3.789 -11.803 1.00 93.62 69 ALA A O 1
ATOM 547 N N . PHE A 1 70 ? 2.468 -2.576 -11.265 1.00 93.94 70 PHE A N 1
ATOM 548 C CA . PHE A 1 70 ? 1.869 -2.548 -12.602 1.00 93.94 70 PHE A CA 1
ATOM 549 C C . PHE A 1 70 ? 2.643 -1.714 -13.636 1.00 93.94 70 PHE A C 1
ATOM 551 O O . PHE A 1 70 ? 2.287 -1.724 -14.810 1.00 93.94 70 PHE A O 1
ATOM 558 N N . ARG A 1 71 ? 3.703 -1.007 -13.225 1.00 93.56 71 ARG A N 1
ATOM 559 C CA . ARG A 1 71 ? 4.629 -0.294 -14.121 1.00 93.56 71 ARG A CA 1
ATOM 560 C C . ARG A 1 71 ? 5.830 -1.145 -14.539 1.00 93.56 71 ARG A C 1
ATOM 562 O O . ARG A 1 71 ? 6.635 -0.702 -15.349 1.00 93.56 71 ARG A O 1
ATOM 569 N N . SER A 1 72 ? 5.975 -2.356 -13.997 1.00 91.19 72 SER A N 1
ATOM 570 C CA . SER A 1 72 ? 7.102 -3.240 -14.312 1.00 91.19 72 SER A CA 1
ATOM 571 C C . SER A 1 72 ? 6.900 -4.027 -15.612 1.00 91.19 72 SER A C 1
ATOM 573 O O . SER A 1 72 ? 5.790 -4.459 -15.921 1.00 91.19 72 SER A O 1
ATOM 575 N N . ASN A 1 73 ? 7.996 -4.315 -16.324 1.00 89.81 73 ASN A N 1
ATOM 576 C CA . ASN A 1 73 ? 7.968 -5.189 -17.507 1.00 89.81 73 ASN A CA 1
ATOM 577 C C . ASN A 1 73 ? 7.417 -6.582 -17.175 1.00 89.81 73 ASN A C 1
ATOM 579 O O . ASN A 1 73 ? 6.620 -7.116 -17.936 1.00 89.81 73 ASN A O 1
ATOM 583 N N . ALA A 1 74 ? 7.755 -7.128 -16.002 1.00 90.62 74 ALA A N 1
ATOM 584 C CA . ALA A 1 74 ? 7.244 -8.422 -15.551 1.00 90.62 74 ALA A CA 1
ATOM 585 C C . ALA A 1 74 ? 5.708 -8.445 -15.442 1.00 90.62 74 ALA A C 1
ATOM 587 O O . ALA A 1 74 ? 5.084 -9.462 -15.738 1.00 90.62 74 ALA A O 1
ATOM 588 N N . TRP A 1 75 ? 5.088 -7.330 -15.042 1.00 94.31 75 TRP A N 1
ATOM 589 C CA . TRP A 1 75 ? 3.630 -7.209 -15.005 1.00 94.31 75 TRP A CA 1
ATOM 590 C C . TRP A 1 75 ? 3.019 -7.166 -16.408 1.00 94.31 75 TRP A C 1
ATOM 592 O O . TRP A 1 75 ? 2.001 -7.812 -16.653 1.00 94.31 75 TRP A O 1
ATOM 602 N N . VAL A 1 76 ? 3.652 -6.434 -17.330 1.00 93.81 76 VAL A N 1
ATOM 603 C CA . VAL A 1 76 ? 3.229 -6.349 -18.738 1.00 93.81 76 VAL A CA 1
ATOM 604 C C . VAL A 1 76 ? 3.328 -7.716 -19.418 1.00 93.81 76 VAL A C 1
ATOM 606 O O . VAL A 1 76 ? 2.364 -8.172 -20.026 1.00 93.81 76 VAL A O 1
ATOM 609 N N . GLU A 1 77 ? 4.462 -8.400 -19.269 1.00 93.81 77 GLU A N 1
ATOM 610 C CA . GLU A 1 77 ? 4.723 -9.725 -19.845 1.00 93.81 77 GLU A CA 1
ATOM 611 C C . GLU A 1 77 ? 3.784 -10.804 -19.297 1.00 93.81 77 GLU A C 1
ATOM 613 O O . GLU A 1 77 ? 3.397 -11.717 -20.024 1.00 93.81 77 GLU A O 1
ATOM 618 N N . ALA A 1 78 ? 3.396 -10.702 -18.022 1.00 93.56 78 ALA A N 1
ATOM 619 C CA . ALA A 1 78 ? 2.459 -11.635 -17.408 1.00 93.56 78 ALA A CA 1
ATOM 620 C C . ALA A 1 78 ? 1.038 -11.534 -17.975 1.00 93.56 78 ALA A C 1
ATOM 622 O O . ALA A 1 78 ? 0.291 -12.506 -17.863 1.00 93.56 78 ALA A O 1
ATOM 623 N N . ASN A 1 79 ? 0.679 -10.394 -18.582 1.00 94.75 79 ASN A N 1
ATOM 624 C CA . ASN A 1 79 ? -0.603 -10.164 -19.249 1.00 94.75 79 ASN A CA 1
ATOM 625 C C . ASN A 1 79 ? -1.803 -10.675 -18.425 1.00 94.75 79 ASN A C 1
ATOM 627 O O . ASN A 1 79 ? -2.577 -11.530 -18.864 1.00 94.75 79 ASN A O 1
ATOM 631 N N . PHE A 1 80 ? -1.905 -10.199 -17.181 1.00 95.56 80 PHE A N 1
ATOM 632 C CA . PHE A 1 80 ? -2.901 -10.681 -16.228 1.00 95.56 80 PHE A CA 1
ATOM 633 C C . PHE A 1 80 ? -4.336 -10.464 -16.723 1.00 95.56 80 PHE A C 1
ATOM 635 O O . PHE A 1 80 ? -4.703 -9.381 -17.177 1.00 95.56 80 PHE A O 1
ATOM 642 N N . ALA A 1 81 ? -5.184 -11.477 -16.534 1.00 96.88 81 ALA A N 1
ATOM 643 C CA . ALA A 1 81 ? -6.626 -11.286 -16.577 1.00 96.88 81 ALA A CA 1
ATOM 644 C C . ALA A 1 81 ? -7.066 -10.523 -15.317 1.00 96.88 81 ALA A C 1
ATOM 646 O O . ALA A 1 81 ? -6.898 -11.010 -14.197 1.00 96.88 81 ALA A O 1
ATOM 647 N N . CYS A 1 82 ? -7.611 -9.323 -15.501 1.00 95.56 82 CYS A N 1
ATOM 648 C CA . CYS A 1 82 ? -7.999 -8.443 -14.404 1.00 95.56 82 CYS A CA 1
ATOM 649 C C . CYS A 1 82 ? -9.479 -8.618 -14.049 1.00 95.56 82 CYS A C 1
ATOM 651 O O . CYS A 1 82 ? -10.350 -8.468 -14.904 1.00 95.56 82 CYS A O 1
ATOM 653 N N . PHE A 1 83 ? -9.758 -8.855 -12.767 1.00 96.38 83 PHE A N 1
ATOM 654 C CA . PHE A 1 83 ? -11.111 -8.929 -12.220 1.00 96.38 83 PHE A CA 1
ATOM 655 C C . PHE A 1 83 ? -11.243 -7.935 -11.070 1.00 96.38 83 PHE A C 1
ATOM 657 O O . PHE A 1 83 ? -10.439 -7.950 -10.139 1.00 96.38 83 PHE A O 1
ATOM 664 N N . ASN A 1 84 ? -12.254 -7.069 -11.135 1.00 94.94 84 ASN A N 1
ATOM 665 C CA . ASN A 1 84 ? -12.558 -6.121 -10.069 1.00 94.94 84 ASN A CA 1
ATOM 666 C C . ASN A 1 84 ? -13.718 -6.652 -9.222 1.00 94.94 84 ASN A C 1
ATOM 668 O O . ASN A 1 84 ? -14.807 -6.874 -9.748 1.00 94.94 84 ASN A O 1
ATOM 672 N N . LEU A 1 85 ? -13.485 -6.836 -7.923 1.00 94.50 85 LEU A N 1
ATOM 673 C CA . LEU A 1 85 ? -14.531 -7.207 -6.974 1.00 94.50 85 LEU A CA 1
ATOM 674 C C . LEU A 1 85 ? -15.265 -5.945 -6.516 1.00 94.50 85 LEU A C 1
ATOM 676 O O . LEU A 1 85 ? -14.644 -5.007 -6.016 1.00 94.50 85 LEU A O 1
ATOM 680 N N . THR A 1 86 ? -16.583 -5.923 -6.697 1.00 90.56 86 THR A N 1
ATOM 681 C CA . THR A 1 86 ? -17.428 -4.759 -6.386 1.00 90.56 86 THR A CA 1
ATOM 682 C C . THR A 1 86 ? -18.162 -4.879 -5.057 1.00 90.56 86 THR A C 1
ATOM 684 O O . THR A 1 86 ? -18.565 -3.860 -4.499 1.00 90.56 86 THR A O 1
ATOM 687 N N . ASP A 1 87 ? -18.322 -6.099 -4.546 1.00 91.69 87 ASP A N 1
ATOM 688 C CA . ASP A 1 87 ? -19.081 -6.360 -3.326 1.00 91.69 87 ASP A CA 1
ATOM 689 C C . ASP A 1 87 ? -18.242 -6.047 -2.080 1.00 91.69 87 ASP A C 1
ATOM 691 O O . ASP A 1 87 ? -17.114 -6.519 -1.915 1.00 91.69 87 ASP A O 1
ATOM 695 N N . ILE A 1 88 ? -18.801 -5.222 -1.192 1.00 89.88 88 ILE A N 1
ATOM 696 C CA . ILE A 1 88 ? -18.154 -4.768 0.042 1.00 89.88 88 ILE A CA 1
ATOM 697 C C . ILE A 1 88 ? -18.763 -5.531 1.217 1.00 89.88 88 ILE A C 1
ATOM 699 O O . ILE A 1 88 ? -19.958 -5.438 1.467 1.00 89.88 88 ILE A O 1
ATOM 703 N N . HIS A 1 89 ? -17.924 -6.264 1.954 1.00 91.00 89 HIS A N 1
ATOM 704 C CA . HIS A 1 89 ? -18.358 -7.096 3.087 1.00 91.00 89 HIS A CA 1
ATOM 70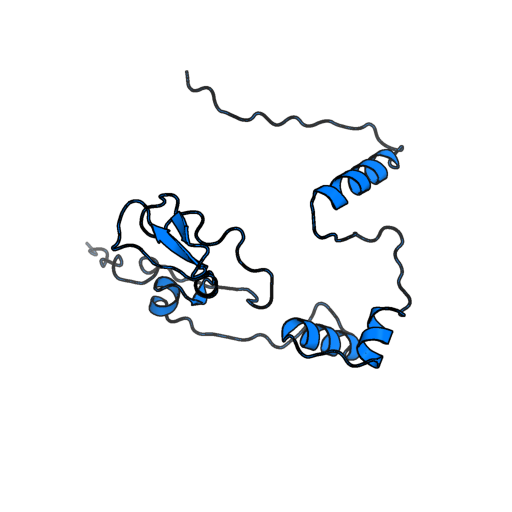5 C C . HIS A 1 89 ? -17.999 -6.525 4.465 1.00 91.00 89 HIS A C 1
ATOM 707 O O . HIS A 1 89 ? -18.532 -6.978 5.473 1.00 91.00 89 HIS A O 1
ATOM 713 N N . ARG A 1 90 ? -17.051 -5.580 4.541 1.00 90.00 90 ARG A N 1
ATOM 714 C CA . ARG A 1 90 ? -16.537 -5.069 5.825 1.00 90.00 90 ARG A CA 1
ATOM 715 C C . ARG A 1 90 ? -17.501 -4.075 6.476 1.00 90.00 90 ARG A C 1
ATOM 717 O O . ARG A 1 90 ? -17.610 -4.051 7.695 1.00 90.00 90 ARG A O 1
ATOM 724 N N . GLN A 1 91 ? -18.159 -3.244 5.674 1.00 87.81 91 GLN A N 1
ATOM 725 C CA . GLN A 1 91 ? -19.123 -2.247 6.127 1.00 87.81 91 GLN A CA 1
ATOM 726 C C . GLN A 1 91 ? -20.464 -2.506 5.457 1.00 87.81 91 GLN A C 1
ATOM 728 O O . GLN A 1 91 ? -20.494 -2.824 4.273 1.00 87.81 91 GLN A O 1
ATOM 733 N N . ASN A 1 92 ? -21.551 -2.323 6.207 1.00 88.75 92 ASN A N 1
ATOM 734 C CA . ASN A 1 92 ? -22.913 -2.536 5.713 1.00 88.75 92 ASN A CA 1
ATOM 735 C C . ASN A 1 92 ? -23.701 -1.229 5.536 1.00 88.75 92 ASN A C 1
ATOM 737 O O . ASN A 1 92 ? -24.738 -1.244 4.883 1.00 88.75 92 ASN A O 1
ATOM 741 N N . ASP A 1 93 ? -23.230 -0.110 6.100 1.00 90.44 93 ASP A N 1
ATOM 742 C CA . ASP A 1 93 ? -23.882 1.196 5.956 1.00 90.44 93 ASP A CA 1
ATOM 743 C C . ASP A 1 93 ? -23.598 1.800 4.563 1.00 90.44 93 ASP A C 1
ATOM 745 O O . ASP A 1 93 ? -22.451 2.165 4.274 1.00 90.44 93 ASP A O 1
ATOM 749 N N . PRO A 1 94 ? -24.622 1.966 3.699 1.00 91.25 94 PRO A N 1
ATOM 750 C CA . PRO A 1 94 ? -24.450 2.526 2.362 1.00 91.25 94 PRO A CA 1
ATOM 751 C C . PRO A 1 94 ? -23.919 3.962 2.350 1.00 91.25 94 PRO A C 1
ATOM 753 O O . PRO A 1 94 ? -23.260 4.357 1.386 1.00 91.25 94 PRO A O 1
ATOM 756 N N . THR A 1 95 ? -24.215 4.760 3.377 1.00 91.06 95 THR A N 1
ATOM 757 C CA . THR A 1 95 ? -23.751 6.150 3.475 1.00 91.06 95 THR A CA 1
ATOM 758 C C . THR A 1 95 ? -22.254 6.173 3.740 1.00 91.06 95 THR A C 1
ATOM 760 O O . THR A 1 95 ? -21.501 6.801 2.993 1.00 91.06 95 THR A O 1
ATOM 763 N N . PHE A 1 96 ? -21.804 5.400 4.726 1.00 89.50 96 PHE A N 1
ATOM 764 C CA . PHE A 1 96 ? -20.388 5.289 5.047 1.00 89.50 96 PHE A CA 1
ATOM 765 C C . PHE A 1 96 ? -19.571 4.669 3.904 1.00 89.50 96 PHE A C 1
ATOM 767 O O . PHE A 1 96 ? -18.500 5.170 3.562 1.00 89.50 96 PHE A O 1
ATOM 774 N N . ILE A 1 97 ? -20.105 3.645 3.226 1.00 92.25 97 ILE A N 1
ATOM 775 C CA . ILE A 1 97 ? -19.475 3.053 2.033 1.00 92.25 97 ILE A CA 1
ATOM 776 C C . ILE A 1 97 ? -19.223 4.110 0.947 1.00 92.25 97 ILE A C 1
ATOM 778 O O . ILE A 1 97 ? -18.132 4.146 0.373 1.00 92.25 97 ILE A O 1
ATOM 782 N N . LYS A 1 98 ? -20.197 4.987 0.669 1.00 92.88 98 LYS A N 1
ATOM 783 C CA . LYS A 1 98 ? -20.044 6.055 -0.335 1.00 92.88 98 LYS A CA 1
ATOM 784 C C . LYS A 1 98 ? -18.922 7.021 0.031 1.00 92.88 98 LYS A C 1
ATOM 786 O O . LYS A 1 98 ? -18.149 7.406 -0.844 1.00 92.88 98 LYS A O 1
ATOM 791 N N . ILE A 1 99 ? -18.814 7.394 1.304 1.00 93.94 99 ILE A N 1
ATOM 792 C CA . ILE A 1 99 ? -17.741 8.271 1.784 1.00 93.94 99 ILE A CA 1
ATOM 793 C C . ILE A 1 99 ? -16.381 7.582 1.612 1.00 93.94 99 ILE A C 1
ATOM 795 O O . ILE A 1 99 ? -15.480 8.161 1.010 1.00 93.94 99 ILE A O 1
ATOM 799 N N . LEU A 1 100 ? -16.246 6.315 2.018 1.00 92.31 100 LEU A N 1
ATOM 800 C CA . LEU A 1 100 ? -15.005 5.550 1.833 1.00 92.31 100 LEU A CA 1
ATOM 801 C C . LEU A 1 100 ? -14.604 5.413 0.355 1.00 92.31 100 LEU A C 1
ATOM 803 O O . LEU A 1 100 ? -13.418 5.478 0.026 1.00 92.31 100 LEU A O 1
ATOM 807 N N . GLN A 1 101 ? -15.571 5.263 -0.553 1.00 93.00 101 GLN A N 1
ATOM 808 C CA . GLN A 1 101 ? -15.310 5.262 -1.995 1.00 93.00 101 GLN A CA 1
ATOM 809 C C . GLN A 1 101 ? -14.804 6.621 -2.495 1.00 93.00 101 GLN A C 1
ATOM 811 O O . GLN A 1 101 ? -13.886 6.652 -3.318 1.00 93.00 101 GLN A O 1
ATOM 816 N N . LYS A 1 102 ? -15.336 7.737 -1.974 1.00 95.12 102 LYS A N 1
ATOM 817 C CA . LYS A 1 102 ? -14.800 9.075 -2.267 1.00 95.12 102 LYS A CA 1
ATOM 818 C C . LYS A 1 102 ? -13.351 9.202 -1.796 1.00 95.12 102 LYS A C 1
ATOM 820 O O . LYS A 1 102 ? -12.518 9.629 -2.591 1.00 95.12 102 LYS A O 1
ATOM 825 N N . CYS A 1 103 ? -13.032 8.742 -0.576 1.00 92.75 103 CYS A N 1
ATOM 826 C CA . CYS A 1 103 ? -11.653 8.702 -0.068 1.00 92.75 103 CYS A CA 1
ATOM 827 C C . CYS A 1 103 ? -10.738 7.938 -1.032 1.00 92.75 103 CYS A C 1
ATOM 829 O O . CYS A 1 103 ? -9.682 8.427 -1.424 1.00 92.75 103 CYS A O 1
ATOM 831 N N . ARG A 1 104 ? -11.169 6.734 -1.430 1.00 93.88 104 ARG A N 1
ATOM 832 C CA . ARG A 1 104 ? -10.398 5.804 -2.263 1.00 93.88 104 ARG A CA 1
ATOM 833 C C . ARG A 1 104 ? -10.051 6.385 -3.634 1.00 93.88 104 ARG A C 1
ATOM 835 O O . ARG A 1 104 ? -8.970 6.119 -4.150 1.00 93.88 104 ARG A O 1
ATOM 842 N N . LEU A 1 105 ? -10.972 7.142 -4.227 1.00 94.19 105 LEU A N 1
ATOM 843 C CA . LEU A 1 105 ? -10.834 7.698 -5.576 1.00 94.19 105 LEU A CA 1
ATOM 844 C C . LEU A 1 105 ? -10.352 9.155 -5.589 1.00 94.19 105 LEU A C 1
ATOM 846 O O . LEU A 1 105 ? -10.229 9.738 -6.663 1.00 94.19 105 LEU A O 1
ATOM 850 N N . GLY A 1 106 ? -10.096 9.752 -4.421 1.00 93.38 106 GLY A N 1
ATOM 851 C CA . GLY A 1 106 ? -9.705 11.159 -4.313 1.00 93.38 106 GLY A CA 1
ATOM 852 C C . GLY A 1 106 ? -10.813 12.133 -4.727 1.00 93.38 106 GLY A C 1
ATOM 853 O O . GLY A 1 106 ? -10.524 13.234 -5.189 1.00 93.38 106 GLY A O 1
ATOM 854 N N . ILE A 1 107 ? -12.081 11.733 -4.594 1.00 96.06 107 ILE A N 1
ATOM 855 C CA . ILE A 1 107 ? -13.225 12.607 -4.869 1.00 96.06 107 ILE A CA 1
ATOM 856 C C . ILE A 1 107 ? -13.391 13.559 -3.674 1.00 96.06 107 ILE A C 1
ATOM 858 O O . ILE A 1 107 ? -13.491 13.073 -2.544 1.00 96.06 107 ILE A O 1
ATOM 862 N N . PRO A 1 108 ? -13.451 14.888 -3.887 1.00 95.88 108 PRO A N 1
ATOM 863 C CA . PRO A 1 108 ? -13.638 15.848 -2.804 1.00 95.88 108 PRO A CA 1
ATOM 864 C C . PRO A 1 108 ? -14.899 15.575 -1.975 1.00 95.88 108 PRO A C 1
ATOM 866 O O . PRO A 1 108 ? -15.947 15.202 -2.509 1.00 95.88 108 PRO A O 1
ATOM 869 N N . PHE A 1 109 ? -14.798 15.790 -0.665 1.00 96.06 109 PHE A N 1
ATOM 870 C CA . PHE A 1 109 ? -15.926 15.668 0.254 1.00 96.06 109 PHE A CA 1
ATOM 871 C C . PHE A 1 109 ? -16.820 16.904 0.210 1.00 96.06 109 PHE A C 1
ATOM 873 O O . PHE A 1 109 ? -16.354 18.0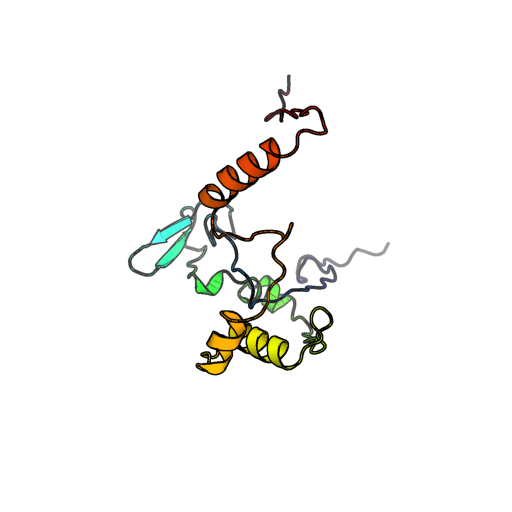30 0.050 1.00 96.06 109 PHE A O 1
ATOM 880 N N . THR A 1 110 ? -18.116 16.671 0.377 1.00 95.50 110 THR A N 1
ATOM 881 C CA . THR A 1 110 ? -19.097 17.712 0.689 1.00 95.50 110 THR A CA 1
ATOM 882 C C . THR A 1 110 ? -19.036 18.057 2.175 1.00 95.50 110 THR A C 1
ATOM 884 O O . THR A 1 110 ? -18.525 17.273 2.975 1.00 95.50 110 THR A O 1
ATOM 887 N N . GLU A 1 111 ? -19.609 19.195 2.564 1.00 94.81 111 GLU A N 1
ATOM 888 C CA . GLU A 1 111 ? -19.725 19.578 3.979 1.00 94.81 111 GLU A CA 1
ATOM 889 C C . GLU A 1 111 ? -20.435 18.496 4.806 1.00 94.81 111 GLU A C 1
ATOM 891 O O . GLU A 1 111 ? -19.955 18.137 5.875 1.00 94.81 111 GLU A O 1
ATOM 896 N N . ASN A 1 112 ? -21.494 17.884 4.263 1.00 93.00 112 ASN A N 1
ATOM 897 C CA . ASN A 1 112 ? -22.206 16.785 4.922 1.00 93.00 112 ASN A CA 1
ATOM 898 C C . ASN A 1 112 ? -21.342 15.525 5.094 1.00 93.00 112 ASN A C 1
ATOM 900 O O . ASN A 1 112 ? -21.490 14.826 6.090 1.00 93.00 112 ASN A O 1
ATOM 904 N N . ASP A 1 113 ? -20.460 15.203 4.137 1.00 94.06 113 ASP A N 1
ATOM 905 C CA . ASP A 1 113 ? -19.555 14.053 4.289 1.00 94.06 113 ASP A CA 1
ATOM 906 C C . ASP A 1 113 ? -18.549 14.309 5.424 1.00 94.06 113 ASP A C 1
ATOM 908 O O . ASP A 1 113 ? -18.241 13.402 6.192 1.00 94.06 113 ASP A O 1
ATOM 912 N N . ILE A 1 114 ? -18.041 15.544 5.528 1.00 93.19 114 ILE A N 1
ATOM 913 C CA . ILE A 1 114 ? -17.110 15.952 6.589 1.00 93.19 114 ILE A CA 1
ATOM 914 C C . ILE A 1 114 ? -17.814 15.922 7.944 1.00 93.19 114 ILE A C 1
ATOM 916 O O . ILE A 1 114 ? -17.264 15.365 8.890 1.00 93.19 114 ILE A O 1
ATOM 920 N N . ASP A 1 115 ? -19.020 16.481 8.031 1.00 92.19 115 ASP A N 1
ATOM 921 C CA . ASP A 1 115 ? -19.822 16.487 9.254 1.00 92.19 115 ASP A CA 1
ATOM 922 C C . ASP A 1 115 ? -20.104 15.060 9.738 1.00 92.19 115 ASP A C 1
ATOM 924 O O . ASP A 1 115 ? -19.823 14.730 10.885 1.00 92.19 115 ASP A O 1
ATOM 928 N N . LEU A 1 116 ? -20.519 14.164 8.837 1.00 90.56 116 LEU A N 1
ATOM 929 C CA . LEU A 1 116 ? -20.765 12.762 9.174 1.00 90.56 116 LEU A CA 1
ATOM 930 C C . LEU A 1 116 ? -19.491 12.027 9.624 1.00 90.56 116 LEU A C 1
ATOM 932 O O . LEU A 1 116 ? -19.552 11.159 10.489 1.00 90.56 116 LEU A O 1
ATOM 936 N N . LEU A 1 117 ? -18.326 12.363 9.064 1.00 88.50 117 LEU A N 1
ATOM 937 C CA . LEU A 1 117 ? -17.052 11.775 9.486 1.00 88.50 117 LEU A CA 1
ATOM 938 C C . LEU A 1 117 ? -16.574 12.301 10.842 1.00 88.50 117 LEU A C 1
ATOM 940 O O . LEU A 1 117 ? -16.010 11.532 11.616 1.00 88.50 117 LEU A O 1
ATOM 944 N N . MET A 1 118 ? -16.766 13.588 11.121 1.00 89.81 118 MET A N 1
ATOM 945 C CA . MET A 1 118 ? -16.171 14.253 12.285 1.00 89.81 118 MET A CA 1
ATOM 946 C C . MET A 1 118 ? -17.106 14.319 13.497 1.00 89.81 118 MET A C 1
ATOM 948 O O . MET A 1 118 ? -16.620 14.347 14.622 1.00 89.81 118 MET A O 1
ATOM 952 N N . ASN A 1 119 ? -18.422 14.315 13.278 1.00 86.81 119 ASN A N 1
ATOM 953 C CA . ASN A 1 119 ? -19.448 14.535 14.300 1.00 86.81 119 ASN A CA 1
ATOM 954 C C . ASN A 1 119 ? -20.421 13.344 14.409 1.00 86.81 119 ASN A C 1
ATOM 956 O O . ASN A 1 119 ? -21.629 13.533 14.548 1.00 86.81 119 ASN A O 1
ATOM 960 N N . HIS A 1 120 ? -19.909 12.112 14.332 1.00 82.94 120 HIS A N 1
ATOM 961 C CA . HIS A 1 120 ? -20.695 10.903 14.594 1.00 82.94 120 HIS A CA 1
ATOM 962 C C . HIS A 1 120 ? -20.441 10.363 16.004 1.00 82.94 120 HIS A C 1
ATOM 964 O O . HIS A 1 120 ? -19.335 10.474 16.540 1.00 82.94 120 HIS A O 1
ATOM 970 N N . ASP A 1 121 ? -21.459 9.728 16.584 1.00 83.62 121 ASP A N 1
ATOM 971 C CA . ASP A 1 121 ? -21.313 8.991 17.836 1.00 83.62 121 ASP A CA 1
ATOM 972 C C . ASP A 1 121 ? -20.301 7.855 17.644 1.00 83.62 121 ASP A C 1
ATOM 974 O O . ASP A 1 121 ? -20.459 7.001 16.767 1.00 83.62 121 ASP A O 1
ATOM 978 N N . CYS A 1 122 ? -19.249 7.843 18.462 1.00 80.06 122 CYS A N 1
ATOM 979 C CA . CYS A 1 122 ? -18.220 6.815 18.418 1.00 80.06 122 CYS A CA 1
ATOM 980 C C . CYS A 1 122 ? -17.953 6.235 19.811 1.00 80.06 122 CYS A C 1
ATOM 982 O O . CYS A 1 122 ? -17.653 6.946 20.771 1.00 80.06 122 CYS A O 1
ATOM 984 N N . GLU A 1 123 ? -18.029 4.907 19.909 1.00 81.75 123 GLU A N 1
ATOM 985 C CA . GLU A 1 123 ? -17.550 4.161 21.069 1.00 81.75 123 GLU A CA 1
ATOM 986 C C . GLU A 1 123 ? -16.042 3.956 20.921 1.00 81.75 123 GLU A C 1
ATOM 988 O O . GLU A 1 123 ? -15.575 3.153 20.114 1.00 81.75 123 GLU A O 1
ATOM 993 N N . VAL A 1 124 ? -15.265 4.725 21.681 1.00 83.62 124 VAL A N 1
ATOM 994 C CA . VAL A 1 124 ? -13.792 4.686 21.637 1.00 83.62 124 VAL A CA 1
ATOM 995 C C . VAL A 1 124 ? -13.177 3.915 22.804 1.00 83.62 124 VAL A C 1
ATOM 997 O O . VAL A 1 124 ? -11.954 3.839 22.928 1.00 83.62 124 VAL A O 1
ATOM 1000 N N . GLU A 1 125 ? -14.003 3.333 23.675 1.00 85.31 125 GLU A N 1
ATOM 1001 C CA . GLU A 1 125 ? -13.518 2.568 24.819 1.00 85.31 125 GLU A CA 1
ATOM 1002 C C . GLU A 1 125 ? -12.797 1.300 24.339 1.00 85.31 125 GLU A C 1
ATOM 1004 O O . GLU A 1 125 ? -13.360 0.471 23.628 1.00 85.31 125 GLU A O 1
ATOM 1009 N N . ASN A 1 126 ? -11.520 1.162 24.710 1.00 84.00 126 ASN A N 1
ATOM 1010 C CA . ASN A 1 126 ? -10.641 0.056 24.301 1.00 84.00 126 ASN A CA 1
ATOM 1011 C C . ASN A 1 126 ? -10.480 -0.122 22.776 1.00 84.00 126 ASN A C 1
ATOM 1013 O O . ASN A 1 126 ? -10.091 -1.196 22.309 1.00 84.00 126 ASN A O 1
ATOM 1017 N N . ALA A 1 127 ? -10.741 0.925 21.990 1.00 89.94 127 ALA A N 1
ATOM 1018 C CA . ALA A 1 127 ? -10.579 0.879 20.544 1.00 89.94 127 ALA A CA 1
ATOM 1019 C C . ALA A 1 127 ? -9.090 0.922 20.131 1.00 89.94 127 ALA A C 1
ATOM 1021 O O . ALA A 1 127 ? -8.298 1.655 20.733 1.00 89.94 127 ALA A O 1
ATOM 1022 N N . PRO A 1 128 ? -8.681 0.193 19.073 1.00 91.44 128 PRO A N 1
ATOM 1023 C CA . PRO A 1 128 ? -7.363 0.363 18.473 1.00 91.44 128 PRO A CA 1
ATOM 1024 C C . PRO A 1 128 ? -7.177 1.784 17.929 1.00 91.44 128 PRO A C 1
ATOM 1026 O O . PRO A 1 128 ? -8.007 2.277 17.166 1.00 91.44 128 PRO A O 1
ATOM 1029 N N . GLN A 1 129 ? -6.053 2.414 18.265 1.00 93.06 129 GLN A N 1
ATOM 1030 C CA . GLN A 1 129 ? -5.691 3.736 17.758 1.00 93.06 129 GLN A CA 1
ATOM 1031 C C . GLN A 1 129 ? -4.702 3.622 16.591 1.00 93.06 129 GLN A C 1
ATOM 1033 O O . GLN A 1 129 ? -3.739 2.857 16.651 1.00 93.06 129 GLN A O 1
ATOM 1038 N N . LEU A 1 130 ? -4.926 4.402 15.531 1.00 94.50 130 LEU A N 1
ATOM 1039 C CA . LEU A 1 130 ? -4.053 4.472 14.357 1.00 94.50 130 LEU A CA 1
ATOM 1040 C C . LEU A 1 130 ? -3.409 5.857 14.270 1.00 94.50 130 LEU A C 1
ATOM 1042 O O . LEU A 1 130 ? -4.102 6.869 14.336 1.00 94.50 130 LEU A O 1
ATOM 1046 N N . LEU A 1 131 ? -2.086 5.892 14.107 1.00 96.06 131 LEU A N 1
ATOM 1047 C CA . LEU A 1 131 ? -1.281 7.112 13.999 1.00 96.06 131 LEU A CA 1
ATOM 1048 C C . LEU A 1 131 ? -0.266 6.975 12.860 1.00 96.06 131 LEU A C 1
ATOM 1050 O O . LEU A 1 131 ? 0.001 5.873 12.373 1.00 96.06 131 LEU A O 1
ATOM 1054 N N . CYS A 1 132 ? 0.287 8.103 12.421 1.00 95.62 132 CYS A N 1
ATOM 1055 C CA . CYS A 1 132 ? 1.112 8.174 11.218 1.00 95.62 132 CYS A CA 1
ATOM 1056 C C . CYS A 1 132 ? 2.535 7.645 11.433 1.00 95.62 132 CYS A C 1
ATOM 1058 O O . CYS A 1 132 ? 3.109 7.036 10.525 1.00 95.62 132 CYS A O 1
ATOM 1060 N N . THR A 1 133 ? 3.125 7.884 12.606 1.00 96.56 133 THR A N 1
ATOM 1061 C CA . THR A 1 133 ? 4.530 7.562 12.877 1.00 96.56 133 THR A CA 1
ATOM 1062 C C . THR A 1 133 ? 4.711 6.694 14.117 1.00 96.56 133 THR A C 1
ATOM 1064 O O . THR A 1 133 ? 3.912 6.710 15.048 1.00 96.56 133 THR A O 1
ATOM 1067 N N . ARG A 1 134 ? 5.817 5.940 14.152 1.00 95.94 134 ARG A N 1
ATOM 1068 C CA . ARG A 1 134 ? 6.200 5.163 15.342 1.00 95.94 134 ARG A CA 1
ATOM 1069 C C . ARG A 1 134 ? 6.494 6.055 16.547 1.00 95.94 134 ARG A C 1
ATOM 1071 O O . ARG A 1 134 ? 6.160 5.684 17.658 1.00 95.94 134 ARG A O 1
ATOM 1078 N N . GLU A 1 135 ? 7.056 7.236 16.307 1.00 97.56 135 GLU A N 1
ATOM 1079 C CA . GLU A 1 135 ? 7.362 8.215 17.353 1.00 97.56 135 GLU A CA 1
ATOM 1080 C C . GLU A 1 135 ? 6.105 8.671 18.108 1.00 97.56 135 GLU A C 1
ATOM 1082 O O . GLU A 1 135 ? 6.157 8.866 19.317 1.00 97.56 135 GLU A O 1
ATOM 1087 N N . GLU A 1 136 ? 4.963 8.764 17.420 1.00 96.94 136 GLU A N 1
ATOM 1088 C CA . GLU A 1 136 ? 3.667 9.049 1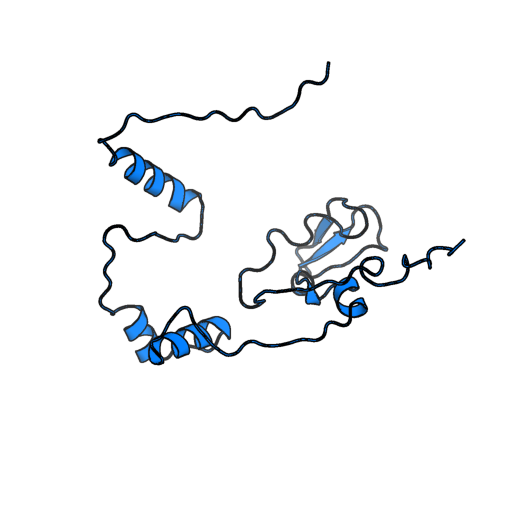8.045 1.00 96.94 136 GLU A CA 1
ATOM 1089 C C . GLU A 1 136 ? 3.055 7.809 18.723 1.00 96.94 136 GLU A C 1
ATOM 1091 O O . GLU A 1 136 ? 2.445 7.918 19.786 1.00 96.94 136 GLU A O 1
ATOM 1096 N N . VAL A 1 137 ? 3.212 6.624 18.121 1.00 96.62 137 VAL A N 1
ATOM 1097 C CA . VAL A 1 137 ? 2.627 5.361 18.613 1.00 96.62 137 VAL A CA 1
ATOM 1098 C C . VAL A 1 137 ? 3.315 4.847 19.881 1.00 96.62 137 VAL A C 1
ATOM 1100 O O . VAL A 1 137 ? 2.642 4.390 20.808 1.00 96.62 137 VAL A O 1
ATOM 1103 N N . ASP A 1 138 ? 4.647 4.891 19.933 1.00 97.25 138 ASP A N 1
ATOM 1104 C CA . ASP A 1 138 ? 5.439 4.226 20.973 1.00 97.25 138 ASP A CA 1
ATOM 1105 C C . ASP A 1 138 ? 5.139 4.748 22.395 1.00 97.25 138 ASP A C 1
ATOM 1107 O O . ASP A 1 138 ? 4.938 3.918 23.289 1.00 97.25 138 ASP A O 1
ATOM 1111 N N . PRO A 1 139 ? 5.023 6.071 22.646 1.00 97.38 139 PRO A N 1
ATOM 1112 C CA . PRO A 1 139 ? 4.667 6.590 23.967 1.00 97.38 139 PRO A CA 1
ATOM 1113 C C . PRO A 1 139 ? 3.280 6.140 24.443 1.00 97.38 139 PRO A C 1
ATOM 1115 O O . PRO A 1 139 ? 3.113 5.822 25.620 1.00 97.38 139 PRO A O 1
ATOM 1118 N N . ILE A 1 140 ? 2.295 6.077 23.539 1.00 95.56 140 ILE A N 1
ATOM 1119 C CA . ILE A 1 140 ? 0.915 5.686 23.870 1.00 95.56 140 ILE A CA 1
ATOM 1120 C C . ILE A 1 140 ? 0.855 4.201 24.205 1.00 95.56 140 ILE A C 1
ATOM 1122 O O . ILE A 1 140 ? 0.309 3.827 25.242 1.00 95.56 140 ILE A O 1
ATOM 1126 N N . ASN A 1 141 ? 1.461 3.357 23.367 1.00 96.12 141 ASN A N 1
ATOM 1127 C CA . ASN A 1 141 ? 1.544 1.924 23.632 1.00 96.12 141 ASN A CA 1
ATOM 1128 C C . ASN A 1 141 ? 2.282 1.644 24.942 1.00 96.12 141 ASN A C 1
ATOM 1130 O O . ASN A 1 141 ? 1.861 0.778 25.705 1.00 96.12 141 ASN A O 1
ATOM 1134 N N . HIS A 1 142 ? 3.355 2.386 25.227 1.00 95.75 142 HIS A N 1
ATOM 1135 C CA . HIS A 1 142 ? 4.073 2.254 26.488 1.00 95.75 142 HIS A CA 1
ATOM 1136 C C . HIS A 1 142 ? 3.192 2.629 27.683 1.00 95.75 142 HIS A C 1
ATOM 1138 O O . HIS A 1 142 ? 3.111 1.851 28.629 1.00 95.75 142 HIS A O 1
ATOM 1144 N N . ALA A 1 143 ? 2.499 3.770 27.635 1.00 95.38 143 ALA A N 1
ATOM 1145 C CA . ALA A 1 143 ? 1.588 4.192 28.698 1.00 95.38 143 ALA A CA 1
ATOM 1146 C C . ALA A 1 143 ? 0.461 3.170 28.922 1.00 95.38 143 ALA A C 1
ATOM 1148 O O . ALA A 1 143 ? 0.257 2.725 30.050 1.00 95.38 143 ALA A O 1
ATOM 1149 N N . LYS A 1 144 ? -0.194 2.714 27.845 1.00 93.88 144 LYS A N 1
ATOM 1150 C CA . LYS A 1 144 ? -1.251 1.693 27.901 1.00 93.88 144 LYS A CA 1
ATOM 1151 C C . LYS A 1 144 ? -0.758 0.356 28.438 1.00 93.88 144 LYS A C 1
ATOM 1153 O O . LYS A 1 144 ? -1.481 -0.309 29.168 1.00 93.88 144 LYS A O 1
ATOM 1158 N N . PHE A 1 145 ? 0.478 -0.025 28.128 1.00 94.81 145 PHE A N 1
ATOM 1159 C CA . PHE A 1 145 ? 1.094 -1.212 28.708 1.00 94.81 145 PHE A CA 1
ATOM 1160 C C . PHE A 1 145 ? 1.285 -1.082 30.228 1.00 94.81 145 PHE A C 1
ATOM 1162 O O . PHE A 1 145 ? 1.023 -2.044 30.941 1.00 94.81 145 PHE A O 1
ATOM 1169 N N . GLN A 1 146 ? 1.684 0.092 30.738 1.00 95.06 146 GLN A N 1
ATOM 1170 C CA . GLN A 1 146 ? 1.835 0.316 32.187 1.00 95.06 146 GLN A CA 1
ATOM 1171 C C . GLN A 1 146 ? 0.498 0.328 32.946 1.00 95.06 146 GLN A C 1
ATOM 1173 O O . GLN A 1 146 ? 0.474 0.043 34.141 1.00 95.06 146 GLN A O 1
ATOM 1178 N N . GLU A 1 147 ? -0.615 0.647 32.278 1.00 94.69 147 GLU A N 1
ATOM 1179 C CA . GLU A 1 147 ? -1.961 0.570 32.872 1.00 94.69 147 GLU A CA 1
ATOM 1180 C C . GLU A 1 147 ? -2.384 -0.886 33.173 1.00 94.69 147 GLU A C 1
ATOM 1182 O O . GLU A 1 147 ? -3.249 -1.119 34.021 1.00 94.69 147 GLU A O 1
ATOM 1187 N N . ILE A 1 148 ? -1.757 -1.878 32.528 1.00 94.31 148 ILE A N 1
ATOM 1188 C CA . ILE A 1 148 ? -2.029 -3.302 32.751 1.00 94.31 148 ILE A CA 1
ATOM 1189 C C . ILE A 1 148 ? -1.295 -3.761 34.016 1.00 94.31 148 ILE A C 1
ATOM 1191 O O . ILE A 1 148 ? -0.115 -4.100 33.985 1.00 94.31 148 ILE A O 1
ATOM 1195 N N . THR A 1 149 ? -2.012 -3.798 35.137 1.00 95.56 149 THR A N 1
ATOM 1196 C CA . THR A 1 149 ? -1.447 -4.139 36.458 1.00 95.56 149 THR A CA 1
ATOM 1197 C C . THR A 1 149 ? -1.748 -5.566 36.923 1.00 95.56 149 THR A C 1
ATOM 1199 O O . THR A 1 149 ? -1.162 -6.031 37.895 1.00 95.56 149 THR A O 1
ATOM 1202 N N . GLU A 1 150 ? -2.638 -6.282 36.231 1.00 97.00 150 GLU A N 1
ATOM 1203 C CA . GLU A 1 150 ? -3.070 -7.641 36.599 1.00 97.00 150 GLU A CA 1
ATOM 1204 C C . GLU A 1 150 ? -1.976 -8.708 36.383 1.00 97.00 150 GLU A C 1
ATOM 1206 O O . GLU A 1 150 ? -2.017 -9.776 36.994 1.00 97.00 150 GLU A O 1
ATOM 1211 N N . TYR A 1 151 ? -0.980 -8.431 35.535 1.00 95.19 151 TYR A N 1
ATOM 1212 C CA . TYR A 1 151 ? 0.013 -9.412 35.095 1.00 95.19 151 TYR A CA 1
ATOM 1213 C C . TYR A 1 151 ? 1.449 -8.908 35.252 1.00 95.19 151 TYR A C 1
ATOM 1215 O O . TYR A 1 151 ? 1.744 -7.737 35.032 1.00 95.19 151 TYR A O 1
ATOM 1223 N N . GLU A 1 152 ? 2.368 -9.832 35.538 1.00 94.69 152 GLU A N 1
ATOM 1224 C CA . GLU A 1 152 ? 3.806 -9.552 35.587 1.00 94.69 152 GLU A CA 1
ATOM 1225 C C . GLU A 1 152 ? 4.401 -9.367 34.172 1.00 94.69 152 GLU A C 1
ATOM 1227 O O . GLU A 1 152 ? 4.284 -10.274 33.332 1.00 94.69 152 GLU A O 1
ATOM 1232 N N . PRO A 1 153 ? 5.089 -8.242 33.888 1.00 94.94 153 PRO A N 1
ATOM 1233 C CA . PRO A 1 153 ? 5.727 -7.995 32.599 1.00 94.94 153 PRO A CA 1
ATOM 1234 C C . PRO A 1 153 ? 6.789 -9.043 32.244 1.00 94.94 153 PRO A C 1
ATOM 1236 O O . PRO A 1 153 ? 7.734 -9.291 32.995 1.00 94.94 153 PRO A O 1
ATOM 1239 N N . LYS A 1 154 ? 6.703 -9.608 31.034 1.00 95.50 154 LYS A N 1
ATOM 1240 C CA . LYS A 1 154 ? 7.743 -10.490 30.479 1.00 95.50 154 LYS A CA 1
ATOM 1241 C C . LYS A 1 154 ? 8.527 -9.783 29.386 1.00 95.50 154 LYS A C 1
ATOM 1243 O O . LYS A 1 154 ? 7.963 -9.332 28.393 1.00 95.50 154 LYS A O 1
ATOM 1248 N N . ARG A 1 155 ? 9.850 -9.734 29.545 1.00 94.62 155 ARG A N 1
ATOM 1249 C CA . ARG A 1 155 ? 10.763 -9.169 28.549 1.00 94.62 155 ARG A CA 1
ATOM 1250 C C . ARG A 1 155 ? 11.313 -10.266 27.647 1.00 94.62 155 ARG A C 1
ATOM 1252 O O . ARG A 1 155 ? 11.921 -11.220 28.123 1.00 94.62 155 ARG A O 1
ATOM 1259 N N . TYR A 1 156 ? 11.171 -10.067 26.344 1.00 94.31 156 TYR A N 1
ATOM 1260 C CA . TYR A 1 156 ? 11.792 -10.898 25.320 1.00 94.31 156 TYR A CA 1
ATOM 1261 C C . TYR A 1 156 ? 12.908 -10.093 24.657 1.00 94.31 156 TYR A C 1
ATOM 1263 O O . TYR A 1 156 ? 12.683 -8.982 24.180 1.00 94.31 156 TYR A O 1
ATOM 1271 N N . THR A 1 157 ? 14.129 -10.621 24.672 1.00 92.88 157 THR A N 1
ATOM 1272 C CA . THR A 1 157 ? 15.297 -9.996 24.038 1.00 92.88 157 THR A CA 1
ATOM 1273 C C . THR A 1 157 ? 15.611 -10.699 22.729 1.00 92.88 157 THR A C 1
ATOM 1275 O O . THR A 1 157 ? 15.743 -11.923 22.707 1.00 92.88 157 THR A O 1
ATOM 1278 N N . VAL A 1 158 ? 15.760 -9.928 21.656 1.00 91.88 158 VAL A N 1
ATOM 1279 C CA . VAL A 1 158 ? 16.240 -10.446 20.374 1.00 91.88 158 VAL A CA 1
ATOM 1280 C C . VAL A 1 158 ? 17.756 -10.663 20.422 1.00 91.88 158 VAL A C 1
ATOM 1282 O O . VAL A 1 158 ? 18.480 -9.910 21.076 1.00 91.88 158 VAL A O 1
ATOM 1285 N N . LEU A 1 159 ? 18.230 -11.711 19.748 1.00 89.69 159 LEU A N 1
ATOM 1286 C CA . LEU A 1 159 ? 19.646 -11.930 19.467 1.00 89.69 159 LEU A CA 1
ATOM 1287 C C . LEU A 1 159 ? 19.897 -11.584 18.000 1.00 89.69 159 LEU A C 1
ATOM 1289 O O . LEU A 1 159 ? 19.547 -12.360 17.111 1.00 89.69 159 LEU A O 1
ATOM 1293 N N . ASP A 1 160 ? 20.501 -10.424 17.756 1.00 86.81 160 ASP A N 1
ATOM 1294 C CA . ASP A 1 160 ? 20.828 -9.975 16.405 1.00 86.81 160 ASP A CA 1
ATOM 1295 C C . ASP A 1 160 ? 22.236 -10.454 16.014 1.00 86.81 160 ASP A C 1
ATOM 1297 O O . ASP A 1 160 ? 23.251 -9.936 16.482 1.00 86.81 160 ASP A O 1
ATOM 1301 N N . GLY A 1 161 ? 22.289 -11.469 15.145 1.00 79.75 161 GLY A N 1
ATOM 1302 C CA . GLY A 1 161 ? 23.515 -12.013 14.553 1.00 79.75 161 GLY A CA 1
ATOM 1303 C C . GLY A 1 161 ? 23.763 -13.496 14.856 1.00 79.75 161 GLY A C 1
ATOM 1304 O O . GLY A 1 161 ? 23.469 -13.993 15.938 1.00 79.75 161 GLY A O 1
ATOM 1305 N N . PHE A 1 162 ? 24.355 -14.205 13.891 1.00 71.75 162 PHE A N 1
ATOM 1306 C CA . PHE A 1 162 ? 24.897 -15.556 14.062 1.00 71.75 162 PHE A CA 1
ATOM 1307 C C . PHE A 1 162 ? 26.426 -15.478 14.067 1.00 71.75 162 PHE A C 1
ATOM 1309 O O . PHE A 1 162 ? 27.023 -15.037 13.084 1.00 71.75 162 PHE A O 1
ATOM 1316 N N . LYS A 1 163 ? 27.075 -15.921 15.151 1.00 66.88 163 LYS A N 1
ATOM 1317 C CA . LYS A 1 163 ? 28.519 -16.190 15.132 1.00 66.88 163 LYS A CA 1
ATOM 1318 C C . LYS A 1 163 ? 28.740 -17.555 14.487 1.00 66.88 163 LYS A C 1
ATOM 1320 O O . LYS A 1 163 ? 28.533 -18.580 15.130 1.00 66.88 163 LYS A O 1
ATOM 1325 N N . TRP A 1 164 ? 29.133 -17.554 13.220 1.00 63.88 164 TRP A N 1
ATOM 1326 C CA . TRP A 1 164 ? 29.763 -18.720 12.610 1.00 63.88 164 TRP A CA 1
ATOM 1327 C C . TRP A 1 164 ? 31.194 -18.798 13.153 1.00 63.88 164 TRP A C 1
ATOM 1329 O O . TRP A 1 164 ? 31.967 -17.861 12.952 1.00 63.88 164 TRP A O 1
ATOM 1339 N N . ASN A 1 165 ? 31.494 -19.860 13.904 1.00 57.47 165 ASN A N 1
ATOM 1340 C CA . ASN A 1 165 ? 32.870 -20.265 14.199 1.00 57.47 165 ASN A CA 1
ATOM 1341 C C . ASN A 1 165 ? 33.457 -20.998 12.993 1.00 57.47 165 ASN A C 1
ATOM 1343 O O . ASN A 1 165 ? 32.681 -21.733 12.337 1.00 57.47 165 ASN A O 1
#